Protein AF-A0A961WP83-F1 (afdb_monomer)

Structure (mmCIF, N/CA/C/O backbone):
data_AF-A0A961WP83-F1
#
_entry.id   AF-A0A961WP83-F1
#
loop_
_atom_site.group_PDB
_atom_site.id
_atom_site.type_symbol
_atom_site.label_atom_id
_atom_site.label_alt_id
_atom_site.label_comp_id
_atom_site.label_asym_id
_atom_site.label_entity_id
_atom_site.label_seq_id
_atom_site.pdbx_PDB_ins_code
_atom_site.Cartn_x
_atom_site.Cartn_y
_atom_site.Cartn_z
_atom_site.occupancy
_atom_site.B_iso_or_equiv
_atom_site.auth_seq_id
_atom_site.auth_comp_id
_atom_site.auth_asym_id
_atom_site.auth_atom_id
_atom_site.pdbx_PDB_model_num
ATOM 1 N N . PHE A 1 1 ? 4.466 13.682 1.566 1.00 72.88 1 PHE A N 1
ATOM 2 C CA . PHE A 1 1 ? 3.381 12.893 2.178 1.00 72.88 1 PHE A CA 1
ATOM 3 C C . PHE A 1 1 ? 2.319 13.835 2.699 1.00 72.88 1 PHE A C 1
ATOM 5 O O . PHE A 1 1 ? 2.667 14.928 3.133 1.00 72.88 1 PHE A O 1
ATOM 12 N N . ASP A 1 2 ? 1.055 13.425 2.632 1.00 91.50 2 ASP A N 1
ATOM 13 C CA . ASP A 1 2 ? -0.056 14.179 3.208 1.00 91.50 2 ASP A CA 1
ATOM 14 C C . ASP A 1 2 ? -0.225 13.792 4.687 1.00 9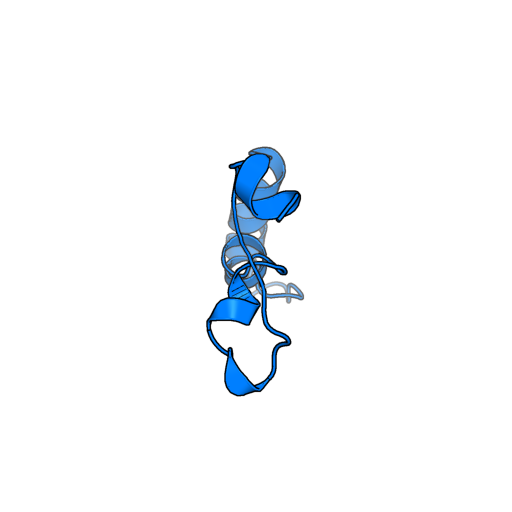1.50 2 ASP A C 1
ATOM 16 O O . ASP A 1 2 ? -0.663 12.688 5.015 1.00 91.50 2 ASP A O 1
ATOM 20 N N . MET A 1 3 ? 0.166 14.696 5.588 1.00 94.00 3 MET A N 1
ATOM 21 C CA . MET A 1 3 ? 0.068 14.470 7.034 1.00 94.00 3 MET A CA 1
ATOM 22 C C . MET A 1 3 ? -1.373 14.493 7.549 1.00 94.00 3 MET A C 1
ATOM 24 O O . MET A 1 3 ? -1.657 13.858 8.570 1.00 94.00 3 MET A O 1
ATOM 28 N N . ASN A 1 4 ? -2.286 15.176 6.853 1.00 96.44 4 ASN A N 1
ATOM 29 C CA . ASN A 1 4 ? -3.697 15.184 7.223 1.00 96.44 4 ASN A CA 1
ATOM 30 C C . ASN A 1 4 ? -4.286 13.795 6.999 1.00 96.44 4 ASN A C 1
ATOM 32 O O . ASN A 1 4 ? -4.911 13.255 7.906 1.00 96.44 4 ASN A O 1
ATOM 36 N N . TYR A 1 5 ? -3.991 13.172 5.854 1.00 94.75 5 TYR A N 1
ATOM 37 C CA . TYR A 1 5 ? -4.418 11.804 5.558 1.00 94.75 5 TYR A CA 1
ATOM 38 C C . TYR A 1 5 ? -3.987 10.807 6.647 1.00 94.75 5 TYR A C 1
ATOM 40 O O . TYR A 1 5 ? -4.822 10.091 7.201 1.00 94.75 5 TYR A O 1
ATOM 48 N N . ILE A 1 6 ? -2.701 10.809 7.021 1.00 95.81 6 ILE A N 1
ATOM 49 C CA . ILE A 1 6 ? -2.168 9.907 8.058 1.00 95.81 6 ILE A CA 1
ATOM 50 C C . ILE A 1 6 ? -2.873 10.156 9.397 1.00 95.81 6 ILE A C 1
ATOM 52 O O . ILE A 1 6 ? -3.369 9.222 10.029 1.00 95.81 6 ILE A O 1
ATOM 56 N N . THR A 1 7 ? -2.980 11.418 9.812 1.00 97.44 7 THR A N 1
ATOM 57 C CA . THR A 1 7 ? -3.617 11.783 11.085 1.00 97.44 7 THR A CA 1
ATOM 58 C C . THR A 1 7 ? -5.081 11.345 11.125 1.00 97.44 7 THR A C 1
ATOM 60 O O . THR A 1 7 ? -5.522 10.746 12.107 1.00 97.44 7 THR A O 1
ATOM 63 N N . THR A 1 8 ? -5.831 11.566 10.043 1.00 97.25 8 THR A N 1
ATOM 64 C CA . THR A 1 8 ? -7.228 11.138 9.932 1.00 97.25 8 THR A CA 1
ATOM 65 C C . THR A 1 8 ? -7.363 9.622 10.053 1.00 97.25 8 THR A C 1
ATOM 67 O O . THR A 1 8 ? -8.254 9.158 10.763 1.00 97.25 8 THR A O 1
ATOM 70 N N . THR A 1 9 ? -6.466 8.835 9.448 1.00 97.31 9 THR A N 1
ATOM 71 C CA . THR A 1 9 ? -6.520 7.366 9.578 1.00 97.31 9 THR A CA 1
ATOM 72 C C . THR A 1 9 ? -6.317 6.905 11.027 1.00 97.31 9 THR A C 1
ATOM 74 O O . THR A 1 9 ? -7.020 6.005 11.480 1.00 97.31 9 THR A O 1
ATOM 77 N N . HIS A 1 10 ? -5.460 7.566 11.812 1.00 97.56 10 HIS A N 1
ATOM 78 C CA . HIS A 1 10 ? -5.328 7.271 13.245 1.00 97.56 10 HIS A CA 1
ATOM 79 C C . HIS A 1 10 ? -6.568 7.662 14.063 1.00 97.56 10 HIS A C 1
ATOM 81 O O . HIS A 1 10 ? -6.923 6.965 15.012 1.00 97.56 10 HIS A O 1
ATOM 87 N N . ILE A 1 11 ? -7.257 8.751 13.710 1.00 97.69 11 ILE A N 1
ATOM 88 C CA . ILE A 1 11 ? -8.524 9.132 1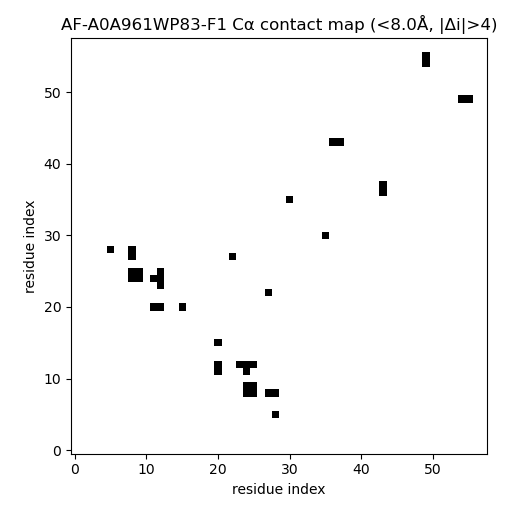4.360 1.00 97.69 11 ILE A CA 1
ATOM 89 C C . ILE A 1 11 ? -9.603 8.081 14.078 1.00 97.69 11 ILE A C 1
ATOM 91 O O . ILE A 1 11 ? -10.313 7.664 14.992 1.00 97.69 11 ILE A O 1
ATOM 95 N N . LEU A 1 12 ? -9.707 7.622 12.829 1.00 97.81 12 LEU A N 1
ATOM 96 C CA . LEU A 1 12 ? -10.659 6.584 12.437 1.00 97.81 12 LEU A CA 1
ATOM 97 C C . LEU A 1 12 ? -10.373 5.244 13.134 1.00 97.81 12 LEU A C 1
ATOM 99 O O . LEU A 1 12 ? -11.296 4.537 13.529 1.00 97.81 12 LEU A O 1
ATOM 103 N N . GLU A 1 13 ? -9.104 4.913 13.361 1.00 97.19 13 GLU A N 1
ATOM 104 C CA . GLU A 1 13 ? -8.710 3.714 14.109 1.00 97.19 13 GLU A CA 1
ATOM 105 C C . GLU A 1 13 ? -9.174 3.760 15.573 1.00 97.19 13 GLU A C 1
ATOM 107 O O . GLU A 1 13 ? -9.576 2.740 16.123 1.00 97.19 13 GLU A O 1
ATOM 112 N N . ARG A 1 14 ? -9.209 4.944 16.204 1.00 97.00 14 ARG A N 1
ATOM 113 C CA . ARG A 1 14 ? -9.692 5.108 17.590 1.00 97.00 14 ARG A CA 1
ATOM 114 C C . ARG A 1 14 ? -11.185 4.830 17.762 1.00 97.00 14 ARG A C 1
ATOM 116 O O . ARG A 1 14 ? -11.606 4.506 18.873 1.00 97.00 14 ARG A O 1
ATOM 123 N N . ILE A 1 15 ? -11.991 5.022 16.716 1.00 96.25 15 ILE A N 1
ATOM 124 C CA . ILE A 1 15 ? -13.441 4.769 16.771 1.00 96.25 15 ILE A CA 1
ATOM 125 C C . ILE A 1 15 ? -13.797 3.331 16.375 1.00 96.25 15 ILE A C 1
ATOM 127 O O . ILE A 1 15 ? -14.893 2.869 16.699 1.00 96.25 15 ILE A O 1
ATOM 131 N N . HIS A 1 16 ? -12.881 2.610 15.727 1.00 95.25 16 HIS A N 1
ATOM 132 C CA . HIS A 1 16 ? -13.030 1.194 15.411 1.00 95.25 16 HIS A CA 1
ATOM 133 C C . HIS A 1 16 ? -12.793 0.323 16.667 1.00 95.25 16 HIS A C 1
ATOM 135 O O . HIS A 1 16 ? -11.912 0.638 17.467 1.00 95.25 16 HIS A O 1
ATOM 141 N N . PRO A 1 17 ? -13.558 -0.765 16.896 1.00 94.62 17 PRO A N 1
ATOM 142 C CA . PRO A 1 17 ? -14.682 -1.273 16.104 1.00 94.62 17 PRO A CA 1
ATOM 143 C C . PRO A 1 17 ? -16.060 -0.759 16.545 1.00 94.62 17 PRO A C 1
ATOM 145 O O . PRO A 1 17 ? -17.066 -1.231 16.023 1.00 94.62 17 PRO A O 1
ATOM 148 N N . ARG A 1 18 ? -16.144 0.194 17.491 1.00 97.12 18 ARG A N 1
ATOM 149 C CA . ARG A 1 18 ? -17.441 0.745 17.941 1.00 97.12 18 ARG A CA 1
ATOM 150 C C . ARG A 1 18 ? -18.255 1.278 16.760 1.00 97.12 18 ARG A C 1
ATOM 152 O O . ARG A 1 18 ? -19.456 1.041 16.693 1.00 97.12 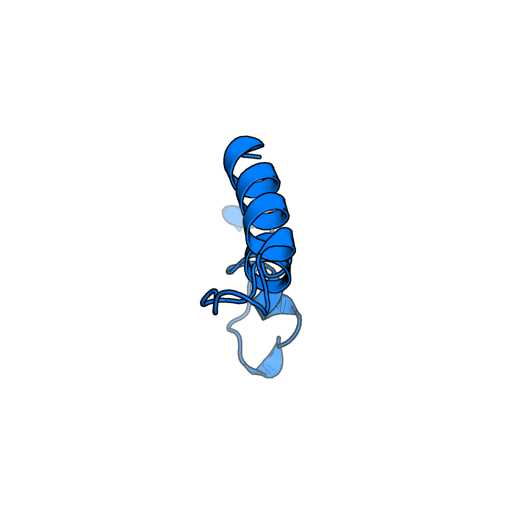18 ARG A O 1
ATOM 159 N N . THR A 1 19 ? -17.581 1.962 15.840 1.00 97.56 19 THR A N 1
ATOM 160 C CA . THR A 1 19 ? -18.094 2.284 14.510 1.00 97.56 19 THR A CA 1
ATOM 161 C C . THR A 1 19 ? -17.320 1.464 13.485 1.00 97.56 19 THR A C 1
ATOM 163 O O . THR A 1 19 ? -16.086 1.457 13.492 1.00 97.56 19 THR A O 1
ATOM 166 N N . LEU A 1 20 ? -18.034 0.780 12.588 1.00 97.50 20 LEU A N 1
ATOM 167 C CA . LEU A 1 20 ? -17.407 0.111 11.454 1.00 97.50 20 LEU A CA 1
ATOM 168 C C . LEU A 1 20 ? -16.802 1.168 10.523 1.00 97.50 20 LEU A C 1
ATOM 170 O O . LEU A 1 20 ? -17.496 2.073 10.065 1.00 97.50 20 LEU A O 1
ATOM 174 N N . VAL A 1 21 ? -15.514 1.023 10.233 1.00 97.44 21 VAL A N 1
ATOM 175 C CA . VAL A 1 21 ? -14.795 1.850 9.266 1.00 97.44 21 VAL A CA 1
ATOM 176 C C . VAL A 1 21 ? -14.329 0.925 8.153 1.00 97.44 21 VAL A C 1
ATOM 178 O O . VAL A 1 21 ? -13.701 -0.094 8.430 1.00 97.44 21 VAL A O 1
ATOM 181 N N . VAL A 1 22 ? -14.680 1.257 6.912 1.00 96.75 22 VAL A N 1
ATOM 182 C CA . VAL A 1 22 ? -14.295 0.479 5.732 1.00 96.75 22 VAL A CA 1
ATOM 183 C C . VAL A 1 22 ? -13.539 1.395 4.772 1.00 96.75 22 VAL A C 1
ATOM 185 O O . VAL A 1 22 ? -14.083 2.408 4.340 1.00 96.75 22 VAL A O 1
ATOM 188 N N . ASN A 1 23 ? -12.296 1.093 4.400 1.00 95.06 23 ASN A N 1
ATOM 189 C CA . ASN A 1 23 ? -11.462 -0.028 4.865 1.00 95.06 23 ASN A CA 1
ATOM 190 C C . ASN A 1 23 ? -10.855 0.222 6.260 1.00 95.06 23 ASN A C 1
ATOM 192 O O . ASN A 1 23 ? -10.942 1.332 6.785 1.00 95.06 2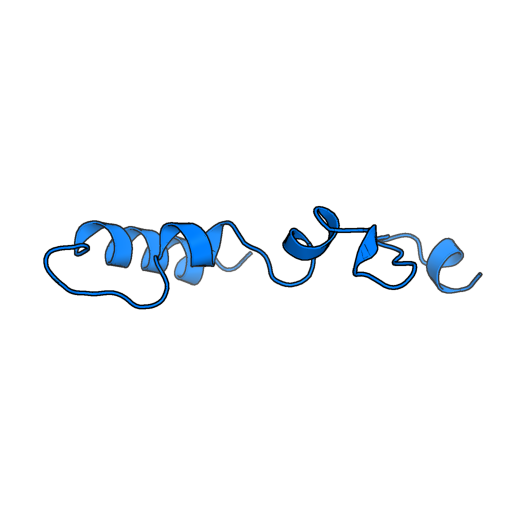3 ASN A O 1
ATOM 196 N N . ASP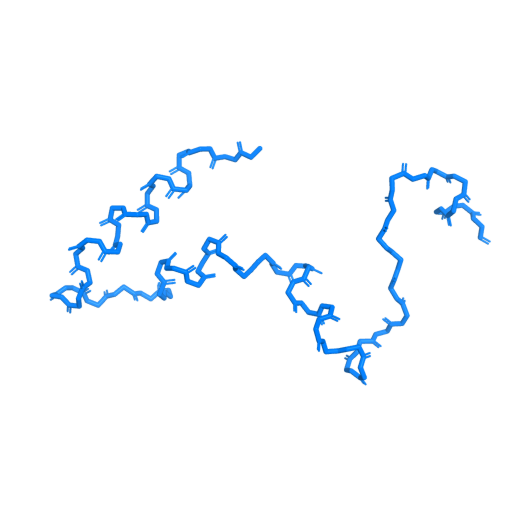 A 1 24 ? -10.228 -0.804 6.844 1.00 96.75 24 ASP A N 1
ATOM 197 C CA . ASP A 1 24 ? -9.468 -0.670 8.093 1.00 96.75 24 ASP A CA 1
ATOM 198 C C . ASP A 1 24 ? -8.439 0.475 7.964 1.00 96.75 24 ASP A C 1
ATOM 200 O O . ASP A 1 24 ? -7.579 0.436 7.071 1.00 96.75 24 ASP A O 1
ATOM 204 N N . PRO A 1 25 ? -8.492 1.497 8.835 1.00 97.00 25 PRO A N 1
ATOM 205 C CA . PRO A 1 25 ? -7.604 2.649 8.738 1.00 97.00 25 PRO A CA 1
ATOM 206 C C . PRO A 1 25 ? -6.112 2.309 8.828 1.00 97.00 25 PRO A C 1
ATOM 208 O O . PRO A 1 25 ? -5.291 3.050 8.281 1.00 97.00 25 PRO A O 1
ATOM 211 N N . ALA A 1 26 ? -5.741 1.206 9.487 1.00 96.12 26 ALA A N 1
ATOM 212 C CA . ALA A 1 26 ? -4.366 0.725 9.535 1.00 96.12 26 ALA A CA 1
ATOM 213 C C . ALA A 1 26 ? -3.890 0.223 8.174 1.00 96.12 26 ALA A C 1
ATOM 215 O O . ALA A 1 26 ? -2.785 0.568 7.750 1.00 96.12 26 ALA A O 1
ATOM 216 N N . TRP A 1 27 ? -4.729 -0.519 7.453 1.00 96.62 27 TRP A N 1
ATOM 217 C CA . TRP A 1 27 ? -4.397 -0.999 6.113 1.00 96.62 27 TRP A CA 1
ATOM 218 C C . TRP A 1 27 ? -4.387 0.130 5.086 1.00 96.62 27 TRP A C 1
ATOM 2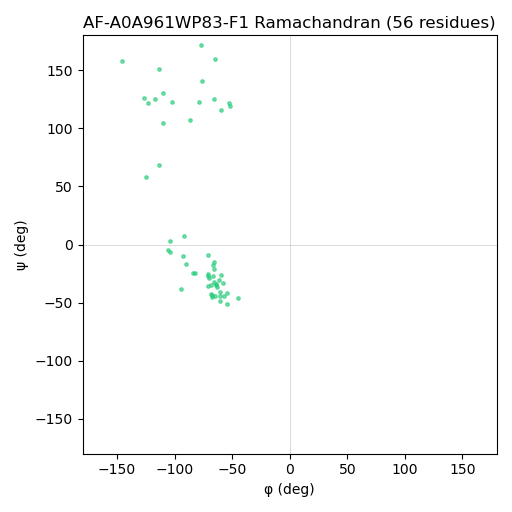20 O O . TRP A 1 27 ? -3.512 0.149 4.224 1.00 96.62 27 TRP A O 1
ATOM 230 N N . VAL A 1 28 ? -5.278 1.112 5.221 1.00 95.50 28 VAL A N 1
ATOM 231 C CA . VAL A 1 28 ? -5.351 2.286 4.336 1.00 95.50 28 VAL A CA 1
ATOM 232 C C . VAL A 1 28 ? -4.028 3.067 4.304 1.00 95.50 28 VAL A C 1
ATOM 234 O O . VAL A 1 28 ? -3.550 3.412 3.227 1.00 95.50 28 VAL A O 1
ATOM 237 N N . ARG A 1 29 ? -3.388 3.303 5.457 1.00 94.62 29 ARG A N 1
ATOM 238 C CA . ARG A 1 29 ? -2.107 4.040 5.516 1.00 94.62 29 ARG A CA 1
ATOM 239 C C . ARG A 1 29 ? -0.865 3.190 5.220 1.00 94.62 29 ARG A C 1
ATOM 241 O O . ARG A 1 29 ? 0.154 3.747 4.826 1.00 94.62 29 ARG A O 1
ATOM 248 N N . ASN A 1 30 ? -0.939 1.872 5.424 1.00 94.25 30 ASN A N 1
ATOM 249 C CA . ASN A 1 30 ? 0.217 0.971 5.330 1.00 94.25 30 ASN A CA 1
ATOM 250 C C . ASN A 1 30 ? 0.237 0.099 4.065 1.00 94.25 30 ASN A C 1
ATOM 252 O O . ASN A 1 30 ? 1.219 -0.605 3.851 1.00 94.25 30 ASN A O 1
ATOM 256 N N . SER A 1 31 ? -0.799 0.153 3.221 1.00 95.69 31 SER A N 1
ATOM 257 C CA . SER A 1 31 ? -0.885 -0.616 1.965 1.00 95.69 31 SER A CA 1
ATOM 258 C C . SER A 1 31 ? -0.856 0.325 0.751 1.00 95.69 31 SER A C 1
ATOM 260 O O . SER A 1 31 ? -1.872 0.504 0.078 1.00 95.69 31 SER A O 1
ATOM 262 N N . PRO A 1 32 ? 0.279 0.994 0.473 1.00 92.56 32 PRO A N 1
ATOM 263 C CA . PRO A 1 32 ? 0.406 1.889 -0.676 1.00 92.56 32 PRO A CA 1
ATOM 264 C C . PRO A 1 32 ? 0.161 1.131 -1.987 1.00 92.56 32 PRO A C 1
ATOM 266 O O . PRO A 1 32 ? 0.953 0.268 -2.348 1.00 92.56 32 PRO A O 1
ATOM 269 N N . GLU A 1 33 ? -0.894 1.490 -2.724 1.00 92.50 33 GLU A N 1
ATOM 270 C CA . GLU A 1 33 ? -1.430 0.732 -3.873 1.00 92.50 33 GLU A CA 1
ATOM 271 C C . GLU A 1 33 ? -0.362 0.211 -4.850 1.00 92.50 33 GLU A C 1
ATOM 273 O O . GLU A 1 33 ? -0.400 -0.946 -5.255 1.00 92.50 33 GLU A O 1
ATOM 278 N N . LYS A 1 34 ? 0.607 1.055 -5.225 1.00 92.94 34 LYS A N 1
ATOM 279 C CA . LYS A 1 34 ? 1.628 0.703 -6.225 1.00 92.94 34 LYS A CA 1
ATOM 280 C C . LYS A 1 34 ? 2.825 -0.059 -5.664 1.00 92.94 34 LYS A C 1
ATOM 282 O O . LYS A 1 34 ? 3.492 -0.747 -6.424 1.00 92.94 34 LYS A O 1
ATOM 287 N N . ILE A 1 35 ? 3.110 0.079 -4.372 1.00 94.50 35 ILE A N 1
ATOM 288 C CA . ILE A 1 35 ? 4.253 -0.588 -3.736 1.00 94.50 35 ILE A CA 1
ATOM 289 C C . ILE A 1 35 ? 3.810 -1.910 -3.117 1.00 94.50 35 ILE A C 1
ATOM 291 O O . ILE A 1 35 ? 4.508 -2.896 -3.242 1.00 94.50 35 ILE A O 1
ATOM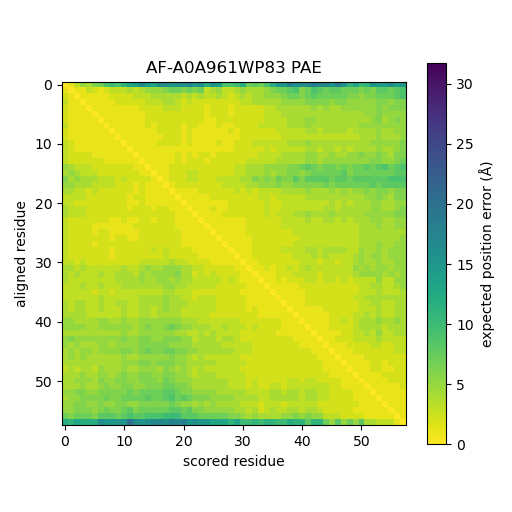 295 N N . PHE A 1 36 ? 2.621 -1.978 -2.519 1.00 95.31 36 PHE A N 1
ATOM 296 C CA . PHE A 1 36 ? 2.129 -3.191 -1.865 1.00 95.31 36 PHE A CA 1
ATOM 297 C C . PHE A 1 36 ? 2.070 -4.401 -2.810 1.00 95.31 36 PHE A C 1
ATOM 299 O O . PHE A 1 36 ? 2.331 -5.527 -2.401 1.00 95.31 36 PHE A O 1
ATOM 306 N N . VAL A 1 37 ? 1.784 -4.170 -4.093 1.00 94.69 37 VAL A N 1
ATOM 307 C CA . VAL A 1 37 ? 1.748 -5.238 -5.097 1.00 94.69 37 VAL A CA 1
ATOM 308 C C . VAL A 1 37 ? 3.116 -5.881 -5.352 1.00 94.69 37 VAL A C 1
ATOM 310 O O . VAL A 1 37 ? 3.143 -7.028 -5.781 1.00 94.69 37 VAL A O 1
ATOM 313 N N . THR A 1 38 ? 4.240 -5.220 -5.032 1.00 95.12 38 THR A N 1
ATOM 314 C CA . THR A 1 38 ? 5.585 -5.782 -5.266 1.00 95.12 38 THR A CA 1
ATOM 315 C C . THR A 1 38 ? 5.885 -7.015 -4.416 1.00 95.12 38 THR A C 1
ATOM 317 O O . THR A 1 38 ? 6.814 -7.748 -4.733 1.00 95.12 38 THR A O 1
ATOM 320 N N . GLU A 1 39 ? 5.090 -7.272 -3.375 1.00 95.44 39 GLU A N 1
ATOM 321 C CA . GLU A 1 39 ? 5.120 -8.517 -2.593 1.00 95.44 39 GLU A CA 1
ATOM 322 C C . GLU A 1 39 ? 4.564 -9.728 -3.375 1.00 95.44 39 GLU A C 1
ATOM 324 O O . GLU A 1 39 ? 4.690 -10.868 -2.933 1.00 95.44 39 GLU A O 1
ATOM 329 N N . PHE A 1 40 ? 3.961 -9.501 -4.549 1.00 96.44 40 PHE A N 1
ATOM 330 C CA . PHE A 1 40 ? 3.350 -10.523 -5.405 1.00 96.44 40 PHE A CA 1
ATOM 331 C C . PHE A 1 40 ? 3.920 -10.485 -6.836 1.00 96.44 40 PHE A C 1
ATOM 333 O O . PHE A 1 40 ? 3.165 -10.315 -7.800 1.00 96.44 40 PHE A O 1
ATOM 340 N N . PRO A 1 41 ? 5.245 -10.646 -7.016 1.00 95.25 41 PRO A N 1
ATOM 341 C CA . PRO A 1 41 ? 5.898 -10.467 -8.314 1.00 95.25 41 PRO A CA 1
ATOM 342 C C . PRO A 1 41 ? 5.397 -11.446 -9.384 1.00 95.25 41 PRO A C 1
ATOM 344 O O . PRO A 1 41 ? 5.316 -11.076 -10.551 1.00 95.25 41 PRO A O 1
ATOM 347 N N . ASP A 1 42 ? 4.981 -12.654 -8.994 1.00 97.38 42 ASP A N 1
ATOM 348 C CA . ASP A 1 42 ? 4.466 -13.681 -9.913 1.00 97.38 42 ASP A CA 1
ATOM 349 C C . ASP A 1 42 ? 3.131 -13.296 -10.574 1.00 97.38 42 ASP A C 1
ATOM 351 O O . ASP A 1 42 ? 2.733 -13.879 -11.582 1.00 97.38 42 ASP A O 1
ATOM 355 N N . LEU A 1 43 ? 2.424 -12.316 -10.003 1.00 97.25 43 LEU A N 1
ATOM 356 C CA . LEU A 1 43 ? 1.145 -11.808 -10.502 1.00 97.25 43 LEU A CA 1
ATOM 357 C C . LEU A 1 43 ? 1.287 -10.449 -11.202 1.00 97.25 43 LEU A C 1
ATOM 359 O O . LEU A 1 43 ? 0.284 -9.867 -11.620 1.00 97.25 43 LEU A O 1
ATOM 363 N N . MET A 1 44 ? 2.510 -9.928 -11.324 1.00 96.31 44 MET A N 1
ATOM 364 C CA . MET A 1 44 ? 2.795 -8.614 -11.891 1.00 96.31 44 MET A CA 1
ATOM 365 C C . MET A 1 44 ? 3.568 -8.712 -13.209 1.00 96.31 44 MET A C 1
ATOM 367 O O . MET A 1 44 ? 4.376 -9.619 -13.404 1.00 96.31 44 MET A O 1
ATOM 371 N N . PRO A 1 45 ? 3.396 -7.740 -14.120 1.00 96.50 45 PRO A N 1
ATOM 372 C CA . PRO A 1 45 ? 4.368 -7.543 -15.184 1.00 96.50 45 PRO A CA 1
ATOM 373 C C . PRO A 1 45 ? 5.719 -7.105 -14.599 1.00 96.50 45 PRO A C 1
ATOM 375 O O . PRO A 1 45 ? 5.786 -6.542 -13.501 1.00 96.50 45 PRO A O 1
ATOM 378 N N . ALA A 1 46 ? 6.794 -7.288 -15.372 1.00 95.00 46 ALA A N 1
ATOM 379 C CA . ALA A 1 46 ? 8.096 -6.717 -15.042 1.00 95.00 46 ALA A CA 1
ATOM 380 C C . ALA A 1 46 ? 7.946 -5.208 -14.773 1.00 95.00 46 ALA A C 1
ATOM 382 O O . ALA A 1 46 ? 7.485 -4.457 -15.632 1.00 95.00 46 ALA A O 1
ATOM 383 N N . THR A 1 47 ? 8.284 -4.788 -13.554 1.00 95.31 47 THR A N 1
ATOM 384 C CA . THR A 1 47 ? 8.017 -3.436 -13.054 1.00 95.31 47 THR A CA 1
ATOM 385 C C . THR A 1 47 ? 9.311 -2.820 -12.536 1.00 95.31 47 THR A C 1
ATOM 387 O O . THR A 1 47 ? 9.974 -3.394 -11.676 1.00 95.31 47 THR A O 1
ATOM 390 N N . LEU A 1 48 ? 9.654 -1.636 -13.043 1.00 95.25 48 LEU A N 1
ATOM 391 C CA . LEU A 1 48 ? 10.799 -0.842 -12.601 1.00 95.25 48 LEU A CA 1
ATOM 392 C C . LEU A 1 48 ? 10.315 0.298 -11.693 1.00 95.25 48 LEU A C 1
ATOM 394 O O . LEU A 1 48 ? 9.507 1.127 -12.111 1.00 95.25 48 LEU A O 1
ATOM 398 N N . ILE A 1 49 ? 10.835 0.362 -10.465 1.00 95.00 49 ILE A N 1
ATOM 399 C CA . ILE A 1 49 ? 10.631 1.487 -9.541 1.00 95.00 49 ILE A CA 1
ATOM 400 C C . ILE A 1 49 ? 11.960 2.220 -9.413 1.00 95.00 49 ILE A C 1
ATOM 402 O O . ILE A 1 49 ? 12.871 1.753 -8.735 1.00 95.00 49 ILE A O 1
ATOM 406 N N . THR A 1 50 ? 12.072 3.378 -10.056 1.00 96.25 50 THR A N 1
ATOM 407 C CA . THR A 1 50 ? 13.305 4.163 -10.041 1.00 96.25 50 THR A CA 1
ATOM 408 C C . THR A 1 50 ? 13.026 5.658 -10.055 1.00 96.25 50 THR A C 1
ATOM 410 O O . THR A 1 50 ? 11.962 6.123 -10.468 1.00 96.25 50 THR A O 1
ATOM 413 N N . ARG A 1 51 ? 14.013 6.421 -9.588 1.00 96.81 51 ARG A N 1
ATOM 414 C CA . ARG A 1 51 ? 14.087 7.876 -9.766 1.00 96.81 51 ARG A CA 1
ATOM 415 C C . ARG A 1 51 ? 15.113 8.276 -10.830 1.00 96.81 51 ARG A C 1
ATOM 417 O O . ARG A 1 51 ? 15.235 9.466 -11.115 1.00 96.81 51 ARG A O 1
ATOM 424 N N . ASP A 1 52 ? 15.879 7.317 -11.355 1.00 98.19 52 ASP A N 1
ATOM 425 C CA . ASP A 1 52 ? 16.871 7.555 -12.396 1.00 98.19 52 ASP A CA 1
ATOM 426 C C . ASP A 1 52 ? 16.178 7.679 -13.756 1.00 98.19 52 ASP A C 1
ATOM 428 O O . ASP A 1 52 ? 15.461 6.790 -14.208 1.00 98.19 52 ASP A O 1
ATOM 432 N N . ARG A 1 53 ? 16.398 8.811 -14.422 1.00 97.69 53 ARG A N 1
ATOM 433 C CA . ARG A 1 53 ? 15.827 9.072 -15.744 1.00 97.69 53 ARG A CA 1
ATOM 434 C C . ARG A 1 53 ? 16.470 8.222 -16.834 1.00 97.69 53 ARG A C 1
ATOM 436 O O . ARG A 1 53 ? 15.807 7.973 -17.834 1.00 97.69 53 ARG A O 1
ATOM 443 N N . ALA A 1 54 ? 17.726 7.810 -16.663 1.00 98.19 54 ALA A N 1
ATOM 444 C CA . ALA A 1 54 ? 18.416 6.969 -17.630 1.00 98.19 54 ALA A CA 1
ATOM 445 C C . ALA A 1 54 ? 17.789 5.571 -17.688 1.00 98.19 54 ALA A C 1
ATOM 447 O O . ALA A 1 54 ? 17.524 5.080 -18.777 1.00 98.19 54 ALA A O 1
ATOM 448 N N . GLU A 1 55 ? 17.465 4.978 -16.536 1.00 97.69 55 GLU A N 1
ATOM 449 C CA . GLU A 1 55 ? 16.799 3.669 -16.464 1.00 97.69 55 GLU A CA 1
ATOM 450 C C . GLU A 1 55 ? 15.373 3.695 -17.033 1.00 97.69 55 GLU A C 1
ATOM 452 O O . GLU A 1 55 ? 14.930 2.713 -17.614 1.00 97.69 55 GLU A O 1
ATOM 457 N N . VAL A 1 56 ? 14.656 4.818 -16.904 1.00 96.75 56 VAL A N 1
ATOM 458 C CA . VAL A 1 56 ? 13.317 4.988 -17.505 1.00 96.75 56 VAL A CA 1
ATOM 459 C C . VAL A 1 56 ? 13.378 5.103 -19.034 1.00 96.75 56 VAL A C 1
ATOM 461 O O . VAL A 1 56 ? 12.402 4.779 -19.706 1.00 96.75 56 VAL A O 1
ATOM 464 N N . ALA A 1 57 ? 14.483 5.615 -19.580 1.00 95.81 57 ALA A N 1
ATOM 465 C CA . ALA A 1 57 ? 14.655 5.850 -21.014 1.00 95.81 57 ALA A CA 1
ATOM 466 C C . ALA A 1 57 ? 15.323 4.683 -21.767 1.00 95.81 57 ALA A C 1
ATOM 468 O O . ALA A 1 57 ? 15.389 4.744 -22.996 1.00 95.81 57 ALA A O 1
ATOM 469 N N . ALA A 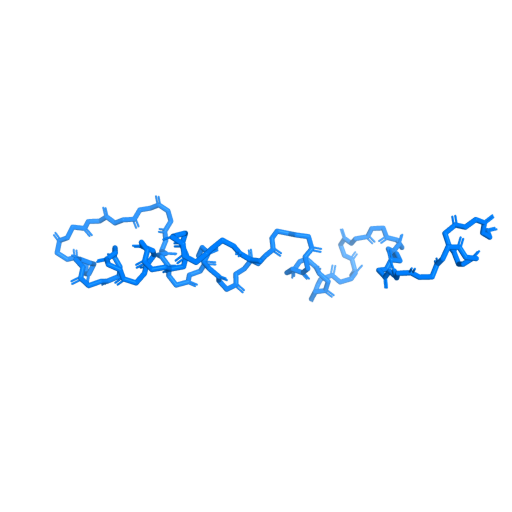1 58 ? 15.852 3.694 -21.041 1.00 90.12 58 ALA A N 1
ATOM 470 C CA . ALA A 1 58 ? 16.484 2.491 -21.584 1.00 90.12 58 ALA A CA 1
ATOM 471 C C . ALA A 1 58 ? 15.447 1.515 -22.160 1.00 90.12 58 ALA A C 1
ATOM 473 O O . ALA A 1 58 ? 15.765 0.90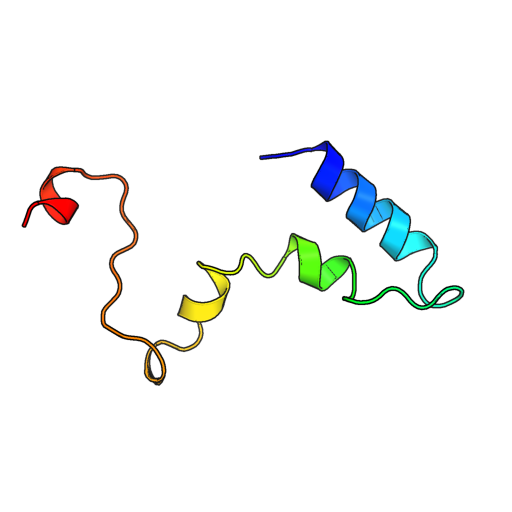1 -23.204 1.00 90.12 58 ALA A O 1
#

Mean predicted aligned error: 3.42 Å

Foldseek 3Di:
DDPVLLVVLVVVQVCPPVPDDPPNSVCVVVCDPVPNCVVPVVPDDDDDDDPDPVVVVD

Solvent-accessible surface area (backbone atoms only — not comparable to full-atom values): 3890 Å² total; per-residue (Å²): 134,66,65,65,62,55,53,49,29,58,55,53,45,71,46,45,76,86,46,86,60,86,69,54,34,68,54,66,74,70,47,49,79,83,60,55,52,66,84,43,59,94,82,49,75,96,77,89,89,77,90,55,67,66,74,76,72,106

Radius of gyration: 16.37 Å; Cα contacts (8 Å, |Δi|>4): 20; chains: 1; bounding box: 36×29×40 Å

Sequence (58 aa):
FDMNYITTTHILERIHPRTLVVNDPAWVRNSPEKIFVTEFPDLMPATLITRDRAEVAA

Secondary structure (DSSP, 8-state):
--HHHHHHHHHHHHHTTTS--SS-HHHHHH--HHHHGGG-GGGS------S-HHHHH-

pLDDT: mean 95.5, std 3.42, range [72.88, 98.19]